Protein AF-A0A5N5FWA4-F1 (afdb_monomer)

Foldseek 3Di:
DDPCPPPPLNCLVVVLVVLVVVVVCQCPPPDRDFAFPVSVLVSLVSCCVVCVVVPDQPVLSPDQCVPPVPPPGGPVRLVVVCVVVVVCPPPNRVVVSVVSSVVSVVVVVVVVVVVVVVVVVVPDD

Structure (mmCIF, N/CA/C/O backbone):
data_AF-A0A5N5FWA4-F1
#
_entry.id   AF-A0A5N5FWA4-F1
#
loop_
_atom_site.group_PDB
_atom_site.id
_atom_site.type_symbol
_atom_site.label_atom_id
_atom_site.label_alt_id
_atom_site.label_comp_id
_atom_site.label_asym_id
_atom_site.label_entity_id
_atom_site.label_seq_id
_atom_site.pdbx_PDB_ins_code
_atom_site.Cartn_x
_atom_site.Cartn_y
_atom_site.Cartn_z
_atom_site.occupancy
_atom_site.B_iso_or_equiv
_atom_site.auth_seq_id
_atom_site.auth_comp_id
_atom_site.auth_asym_id
_atom_site.auth_atom_id
_atom_site.pdbx_PDB_model_num
ATOM 1 N N . MET A 1 1 ? 19.223 -23.924 -27.126 1.00 34.66 1 MET A N 1
ATOM 2 C CA . MET A 1 1 ? 18.084 -23.071 -26.719 1.00 34.66 1 MET A CA 1
ATOM 3 C C . MET A 1 1 ? 17.897 -23.203 -25.216 1.00 34.66 1 MET A C 1
ATOM 5 O O . MET A 1 1 ? 17.381 -24.215 -24.760 1.00 34.66 1 MET A O 1
ATOM 9 N N . ALA A 1 2 ? 18.421 -22.256 -24.435 1.00 35.94 2 ALA A N 1
ATOM 10 C CA . ALA A 1 2 ? 18.314 -22.304 -22.980 1.00 35.94 2 ALA A CA 1
ATOM 11 C C . ALA A 1 2 ? 16.896 -21.893 -22.563 1.00 35.94 2 ALA A C 1
ATOM 13 O O . ALA A 1 2 ? 16.460 -20.780 -22.850 1.00 35.94 2 ALA A O 1
ATOM 14 N N . ARG A 1 3 ? 16.168 -22.802 -21.905 1.00 36.97 3 ARG A N 1
ATOM 15 C CA . ARG A 1 3 ? 14.938 -22.470 -21.181 1.00 36.97 3 ARG A CA 1
ATOM 16 C C . ARG A 1 3 ? 15.312 -21.454 -20.105 1.00 36.97 3 ARG A C 1
ATOM 18 O O . ARG A 1 3 ? 15.956 -21.813 -19.123 1.00 36.97 3 ARG A O 1
ATOM 25 N N . VAL A 1 4 ? 14.903 -20.203 -20.290 1.00 47.03 4 VAL A N 1
ATOM 26 C CA . VAL A 1 4 ? 14.849 -19.232 -19.199 1.00 47.03 4 VAL A CA 1
ATOM 27 C C . VAL A 1 4 ? 13.756 -19.733 -18.261 1.00 47.03 4 VAL A C 1
ATOM 29 O O . VAL A 1 4 ? 12.567 -19.522 -18.486 1.00 47.03 4 VAL A O 1
ATOM 32 N N . VAL A 1 5 ? 14.154 -20.508 -17.253 1.00 45.22 5 VAL A N 1
ATOM 33 C CA . VAL A 1 5 ? 13.316 -20.764 -16.083 1.00 45.22 5 VAL A CA 1
ATOM 34 C C . VAL A 1 5 ? 13.203 -19.415 -15.393 1.00 45.22 5 VAL A C 1
ATOM 36 O O . VAL A 1 5 ? 14.105 -19.022 -14.656 1.00 45.22 5 VAL A O 1
ATOM 39 N N . GLY A 1 6 ? 12.149 -18.671 -15.732 1.00 42.16 6 GLY A N 1
ATOM 40 C CA . GLY A 1 6 ? 11.939 -17.342 -15.185 1.00 42.16 6 GLY A CA 1
ATOM 41 C C . GLY A 1 6 ? 11.890 -17.444 -13.671 1.00 42.16 6 GLY A C 1
ATOM 42 O O . GLY A 1 6 ? 11.046 -18.159 -13.117 1.00 42.16 6 GLY A O 1
ATOM 43 N N . ARG A 1 7 ? 12.849 -16.806 -12.995 1.00 48.00 7 ARG A N 1
ATOM 44 C CA . ARG A 1 7 ? 12.884 -16.798 -11.532 1.00 48.00 7 ARG A CA 1
ATOM 45 C C . ARG A 1 7 ? 11.550 -16.250 -11.035 1.00 48.00 7 ARG A C 1
ATOM 47 O O . ARG A 1 7 ? 10.997 -15.327 -11.623 1.00 48.00 7 ARG A O 1
ATOM 54 N N . LYS A 1 8 ? 11.035 -16.793 -9.930 1.00 52.22 8 LYS A N 1
ATOM 55 C CA . LYS A 1 8 ? 9.789 -16.335 -9.277 1.00 52.22 8 LYS A CA 1
ATOM 56 C C . LYS A 1 8 ? 9.777 -14.807 -9.043 1.00 52.22 8 LYS A C 1
ATOM 58 O O . LYS A 1 8 ? 8.712 -14.200 -8.992 1.00 52.22 8 LYS A O 1
ATOM 63 N N . ASP A 1 9 ? 10.968 -14.211 -8.982 1.00 55.06 9 ASP A N 1
ATOM 64 C CA . ASP A 1 9 ? 11.249 -12.784 -8.827 1.00 55.06 9 ASP A CA 1
ATOM 65 C C . ASP A 1 9 ? 11.058 -11.949 -10.109 1.00 55.06 9 ASP A C 1
ATOM 67 O O . ASP A 1 9 ? 10.769 -10.760 -10.018 1.00 55.06 9 ASP A O 1
ATOM 71 N N . GLU A 1 10 ? 11.154 -12.534 -11.309 1.00 57.31 10 GLU A N 1
ATOM 72 C CA . GLU A 1 10 ? 11.058 -11.804 -12.590 1.00 57.31 10 GLU A CA 1
ATOM 73 C C . GLU A 1 10 ? 9.673 -11.194 -12.831 1.00 57.31 10 GLU A C 1
ATOM 75 O O . GLU A 1 10 ? 9.532 -10.255 -13.610 1.00 57.31 10 GLU A O 1
ATOM 80 N N . ARG A 1 11 ? 8.647 -11.682 -12.128 1.00 77.38 11 ARG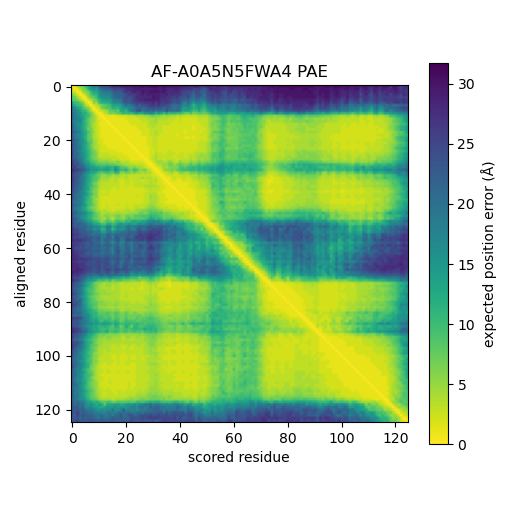 A N 1
ATOM 81 C CA . ARG A 1 11 ? 7.274 -11.167 -12.225 1.00 77.38 11 ARG A CA 1
ATOM 82 C C . ARG A 1 11 ? 6.863 -10.295 -11.046 1.00 77.38 11 ARG A C 1
ATOM 84 O O . ARG A 1 11 ? 5.704 -9.894 -10.987 1.00 77.38 11 ARG A O 1
ATOM 91 N N . ILE A 1 12 ? 7.761 -10.000 -10.100 1.00 82.75 12 ILE A N 1
ATOM 92 C CA . ILE A 1 12 ? 7.374 -9.241 -8.903 1.00 82.75 12 ILE A CA 1
ATOM 93 C C . ILE A 1 12 ? 6.931 -7.819 -9.252 1.00 82.75 12 ILE A C 1
ATOM 95 O O . ILE A 1 12 ? 5.949 -7.342 -8.698 1.00 82.75 12 ILE A O 1
ATOM 99 N N . LEU A 1 13 ? 7.605 -7.174 -10.210 1.00 85.81 13 LEU A N 1
ATOM 100 C CA . LEU A 1 13 ? 7.256 -5.829 -10.671 1.00 85.81 13 LEU A CA 1
ATOM 101 C C . LEU A 1 13 ? 5.957 -5.823 -11.481 1.00 85.81 13 LEU A C 1
ATOM 103 O O . LEU A 1 13 ? 5.156 -4.913 -11.309 1.00 85.81 13 LEU A O 1
ATOM 107 N N . THR A 1 14 ? 5.721 -6.847 -12.308 1.00 89.81 14 THR A N 1
ATOM 108 C CA . THR A 1 14 ? 4.451 -7.018 -13.033 1.00 89.81 14 THR A CA 1
ATOM 109 C C . THR A 1 14 ? 3.301 -7.196 -12.054 1.00 89.81 14 THR A C 1
ATOM 111 O O . THR A 1 14 ? 2.348 -6.435 -12.081 1.00 89.81 14 THR A O 1
ATOM 114 N N . ARG A 1 15 ? 3.439 -8.122 -11.102 1.00 89.31 15 ARG A N 1
ATOM 115 C CA . ARG A 1 15 ? 2.412 -8.361 -10.089 1.00 89.31 15 ARG A CA 1
ATOM 116 C C . ARG A 1 15 ? 2.182 -7.138 -9.201 1.00 89.31 15 ARG A C 1
ATOM 118 O O . ARG A 1 15 ? 1.052 -6.871 -8.816 1.00 89.31 15 ARG A O 1
ATOM 125 N N . LEU A 1 16 ? 3.245 -6.403 -8.865 1.00 88.50 16 LEU A N 1
ATOM 126 C CA . LEU A 1 16 ? 3.132 -5.135 -8.151 1.00 88.50 16 LEU A CA 1
ATOM 127 C C . LEU A 1 16 ? 2.306 -4.129 -8.960 1.00 88.50 16 LEU A C 1
ATOM 129 O O . LEU A 1 16 ? 1.425 -3.496 -8.391 1.00 88.50 16 LEU A O 1
ATOM 133 N N . ALA A 1 17 ? 2.575 -3.988 -10.260 1.00 91.38 17 ALA A N 1
ATOM 134 C CA . ALA A 1 17 ? 1.808 -3.103 -11.130 1.00 91.38 17 ALA A CA 1
ATOM 135 C C . ALA A 1 17 ? 0.327 -3.508 -11.168 1.00 91.38 17 ALA A C 1
ATOM 137 O O . ALA A 1 17 ? -0.517 -2.669 -10.866 1.00 91.38 17 ALA A O 1
ATOM 138 N N . ASP A 1 18 ? 0.035 -4.788 -11.413 1.00 92.81 18 ASP A N 1
ATOM 139 C CA . ASP A 1 18 ? -1.334 -5.311 -11.501 1.00 92.81 18 ASP A CA 1
ATOM 140 C C . ASP A 1 18 ? -2.130 -5.066 -10.205 1.00 92.81 18 ASP A C 1
ATOM 142 O O . ASP A 1 18 ? -3.276 -4.621 -10.232 1.00 92.81 18 ASP A O 1
ATOM 146 N N . GLU A 1 19 ? -1.528 -5.333 -9.042 1.00 91.38 19 GLU A N 1
ATOM 147 C CA . GLU A 1 19 ? -2.206 -5.178 -7.748 1.00 91.38 19 GLU A CA 1
ATOM 148 C C . GLU A 1 19 ? -2.444 -3.697 -7.413 1.00 91.38 19 GLU A C 1
ATOM 150 O O . GLU A 1 19 ? -3.517 -3.332 -6.932 1.00 91.38 19 GLU A O 1
ATOM 155 N N . PHE A 1 20 ? -1.485 -2.811 -7.705 1.00 91.88 20 PHE A N 1
ATOM 156 C CA . PHE A 1 20 ? -1.672 -1.371 -7.495 1.00 91.88 20 PHE A CA 1
ATOM 157 C C . PHE A 1 20 ? -2.630 -0.739 -8.513 1.00 91.88 20 PHE A C 1
ATOM 159 O O . PHE A 1 20 ? -3.322 0.219 -8.165 1.00 91.88 20 PHE A O 1
ATOM 166 N N . GLU A 1 21 ? -2.718 -1.272 -9.731 1.00 93.94 21 GLU A N 1
ATOM 167 C CA . GLU A 1 21 ? -3.715 -0.871 -10.725 1.00 93.94 21 GLU A CA 1
ATOM 168 C C . GLU A 1 21 ? -5.130 -1.234 -10.262 1.00 93.94 21 GLU A C 1
ATOM 170 O O . GLU A 1 21 ? -6.022 -0.388 -10.305 1.00 93.94 21 GLU A O 1
ATOM 175 N N . GLN A 1 22 ? -5.328 -2.436 -9.712 1.00 91.81 22 GLN A N 1
ATOM 176 C CA . GLN A 1 22 ? -6.610 -2.838 -9.122 1.00 91.81 22 GLN A CA 1
ATOM 177 C C . GLN A 1 22 ? -7.004 -1.954 -7.931 1.00 91.81 22 GLN A C 1
ATOM 179 O O . GLN A 1 22 ? -8.149 -1.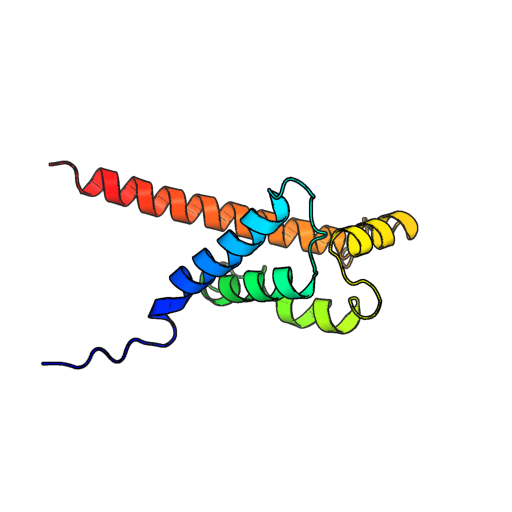504 -7.852 1.00 91.81 22 GLN A O 1
ATOM 184 N N . LEU A 1 23 ? -6.062 -1.650 -7.028 1.00 90.81 23 LEU A N 1
ATOM 185 C CA . LEU A 1 23 ? -6.315 -0.724 -5.918 1.00 90.81 23 LEU A CA 1
ATOM 186 C C . LEU A 1 23 ? -6.683 0.678 -6.421 1.00 90.81 23 LEU A C 1
ATOM 188 O O . LEU A 1 23 ? -7.586 1.313 -5.877 1.00 90.81 23 LEU A O 1
ATOM 192 N N . ALA A 1 24 ? -6.010 1.163 -7.466 1.00 92.12 24 ALA A N 1
ATOM 193 C CA . ALA A 1 24 ? -6.318 2.454 -8.066 1.00 92.12 24 ALA A CA 1
ATOM 194 C C . ALA A 1 24 ? -7.700 2.454 -8.737 1.00 92.12 24 ALA A C 1
ATOM 196 O O . ALA A 1 24 ? -8.452 3.410 -8.567 1.00 92.12 24 ALA A O 1
ATOM 197 N N . ALA A 1 25 ? -8.061 1.395 -9.463 1.00 91.12 25 ALA A N 1
ATOM 198 C CA . ALA A 1 25 ? -9.379 1.255 -10.079 1.00 91.12 25 ALA A CA 1
ATOM 199 C C . ALA A 1 25 ? -10.499 1.251 -9.027 1.00 91.12 25 ALA A C 1
ATOM 201 O O . ALA A 1 25 ? -11.520 1.910 -9.211 1.00 91.12 25 ALA A O 1
ATOM 202 N N . GLN A 1 26 ? -10.279 0.578 -7.893 1.00 89.69 26 GLN A N 1
ATOM 203 C CA . GLN A 1 26 ? -11.210 0.576 -6.766 1.00 89.69 26 GLN A CA 1
ATOM 204 C C . GLN A 1 26 ? -11.420 1.987 -6.186 1.00 89.69 26 GLN A C 1
ATOM 206 O O . GLN A 1 26 ? -12.559 2.396 -5.960 1.00 89.69 26 GLN A O 1
ATOM 211 N N . LEU A 1 27 ? -10.333 2.732 -5.953 1.00 88.12 27 LEU A N 1
ATOM 212 C CA . LEU A 1 27 ? -10.382 4.082 -5.374 1.00 88.12 27 LEU A CA 1
ATOM 213 C C . LEU A 1 27 ? -10.990 5.122 -6.319 1.00 88.12 27 LEU A C 1
ATOM 215 O O . LEU A 1 27 ? -11.649 6.050 -5.861 1.00 88.12 27 LEU A O 1
ATOM 219 N N . ASN A 1 28 ? -10.759 4.974 -7.623 1.00 89.00 28 ASN A N 1
ATOM 220 C CA . ASN A 1 28 ? -11.225 5.914 -8.643 1.00 89.00 28 ASN A CA 1
ATOM 221 C C . ASN A 1 28 ? -12.600 5.540 -9.233 1.00 89.00 28 ASN A C 1
ATOM 223 O O . ASN A 1 28 ? -13.049 6.175 -10.187 1.00 89.00 28 ASN A O 1
ATOM 227 N N . SER A 1 29 ? -13.264 4.510 -8.698 1.00 89.56 29 SER A N 1
ATOM 228 C CA . SER A 1 29 ? -14.623 4.125 -9.090 1.00 89.56 29 SER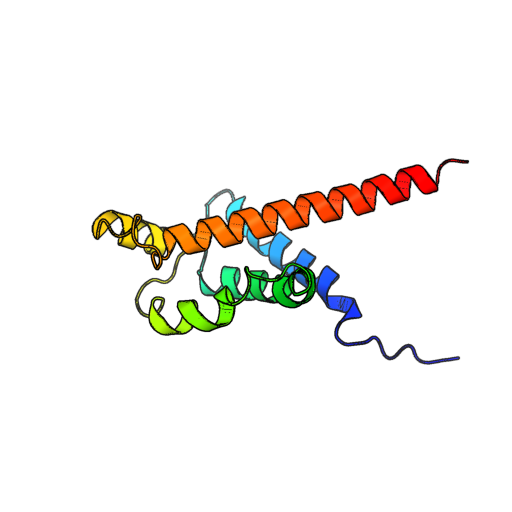 A CA 1
ATOM 229 C C . SER A 1 29 ? -15.630 5.251 -8.784 1.00 89.56 29 SER A C 1
ATOM 231 O O . SER A 1 29 ? -15.512 5.892 -7.738 1.00 89.56 29 SER A O 1
ATOM 233 N N . PRO A 1 30 ? -16.665 5.468 -9.628 1.00 86.31 30 PRO A N 1
ATOM 234 C CA . PRO A 1 30 ? -17.717 6.466 -9.386 1.00 86.31 30 PRO A CA 1
ATOM 235 C C . PRO A 1 30 ? -18.409 6.324 -8.025 1.00 86.31 30 PRO A C 1
ATOM 237 O O . PRO A 1 30 ? -18.873 7.308 -7.455 1.00 86.31 30 PRO A O 1
ATOM 240 N N . VAL A 1 31 ? -18.466 5.094 -7.509 1.00 85.75 31 VAL A N 1
ATOM 241 C CA . VAL A 1 31 ? -18.827 4.802 -6.122 1.00 85.75 31 VAL A CA 1
ATOM 242 C C . VAL A 1 31 ? -17.552 4.323 -5.429 1.00 85.75 31 VAL A C 1
ATOM 244 O O . VAL A 1 31 ? -17.104 3.209 -5.731 1.00 85.75 31 VAL A O 1
ATOM 247 N N . PRO A 1 32 ? -16.942 5.139 -4.550 1.00 74.19 32 PRO A N 1
ATOM 248 C CA . PRO A 1 32 ? -15.734 4.754 -3.835 1.00 74.19 32 PRO A CA 1
ATOM 249 C C . PRO A 1 32 ? -16.000 3.519 -2.978 1.00 74.19 32 PRO A C 1
ATOM 251 O O . PRO A 1 32 ? -16.876 3.524 -2.112 1.00 74.19 32 PRO A O 1
ATOM 254 N N . ILE A 1 33 ? -15.251 2.448 -3.229 1.00 83.69 33 ILE A N 1
ATOM 255 C CA . ILE A 1 33 ? -15.344 1.218 -2.442 1.00 83.69 33 ILE A CA 1
ATOM 256 C C . ILE A 1 33 ? -14.314 1.323 -1.310 1.00 83.69 33 ILE A C 1
ATOM 258 O O . ILE A 1 33 ? -13.124 1.460 -1.622 1.00 83.69 33 ILE A O 1
ATOM 262 N N . PRO A 1 34 ? -14.724 1.216 -0.029 1.00 86.12 34 PRO A N 1
ATOM 263 C CA . PRO A 1 34 ? -13.813 1.281 1.112 1.00 86.12 34 PRO A CA 1
ATOM 264 C C . PRO A 1 34 ? -12.614 0.346 0.956 1.00 86.12 34 PRO A C 1
ATOM 266 O O . PRO A 1 34 ? -12.755 -0.801 0.513 1.00 86.12 34 PRO A O 1
ATOM 269 N N . MET A 1 35 ? -11.420 0.826 1.301 1.00 88.31 35 MET A N 1
ATOM 270 C CA . MET A 1 35 ? -10.209 0.050 1.071 1.00 88.31 35 MET A CA 1
ATOM 271 C C . MET A 1 35 ? -10.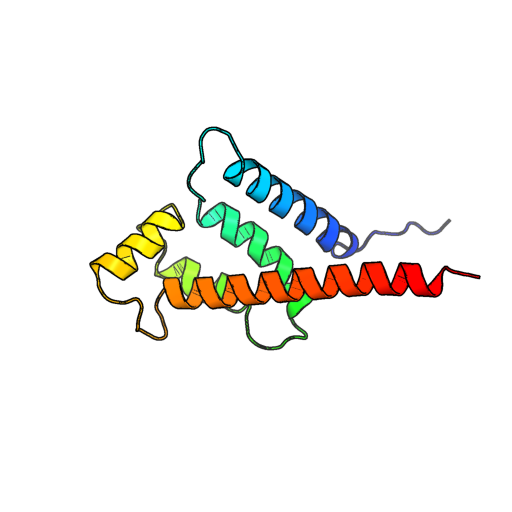059 -1.046 2.122 1.00 88.31 35 MET A C 1
ATOM 273 O O . MET A 1 35 ? -9.646 -0.792 3.252 1.00 88.31 35 MET A O 1
ATOM 277 N N . GLU A 1 36 ? -10.337 -2.289 1.732 1.00 87.94 36 GLU A N 1
ATOM 278 C CA . GLU A 1 36 ? -10.098 -3.448 2.589 1.00 87.94 36 GLU A CA 1
ATOM 279 C C . GLU A 1 36 ? -8.621 -3.535 2.988 1.00 87.94 36 GLU A C 1
ATOM 281 O O . GLU A 1 36 ? -7.719 -3.591 2.140 1.00 87.94 36 GLU A O 1
ATOM 286 N N . ILE A 1 37 ? -8.367 -3.623 4.296 1.00 82.44 37 ILE A N 1
ATOM 287 C CA . ILE A 1 37 ? -6.997 -3.647 4.826 1.00 82.44 37 ILE A CA 1
ATOM 288 C C . ILE A 1 37 ? -6.246 -4.881 4.291 1.00 82.44 37 ILE A C 1
ATOM 290 O O . ILE A 1 37 ? -5.036 -4.821 4.058 1.00 82.44 37 ILE A O 1
ATOM 294 N N . GLY A 1 38 ? -6.954 -5.990 4.043 1.00 80.19 38 GLY A N 1
ATOM 295 C CA . GLY A 1 38 ? -6.377 -7.238 3.534 1.00 80.19 38 GLY A CA 1
ATOM 296 C C . GLY A 1 38 ? -5.796 -7.088 2.135 1.00 80.19 38 GLY A C 1
ATOM 297 O O . GLY A 1 38 ? -4.624 -7.409 1.923 1.00 80.19 38 GLY A O 1
ATOM 298 N N . LYS A 1 39 ? -6.583 -6.524 1.211 1.00 84.31 39 LYS A N 1
ATOM 299 C CA . LYS A 1 39 ? -6.156 -6.240 -0.167 1.00 84.31 39 LYS A CA 1
ATOM 300 C C . LYS A 1 39 ? -4.984 -5.263 -0.187 1.00 84.31 39 LYS A C 1
ATOM 302 O O . LYS A 1 39 ? -3.952 -5.541 -0.796 1.00 84.31 39 LYS A O 1
ATOM 307 N N . PHE A 1 40 ? -5.088 -4.169 0.569 1.00 85.38 40 PHE A N 1
ATOM 308 C CA . PHE A 1 40 ? -4.009 -3.187 0.681 1.00 85.38 40 PHE A CA 1
ATOM 309 C C . PHE A 1 40 ? -2.707 -3.804 1.220 1.00 85.38 40 PHE A C 1
ATOM 311 O O . PHE A 1 40 ? -1.618 -3.555 0.697 1.00 85.38 40 PHE A O 1
ATOM 318 N N . THR A 1 41 ? -2.805 -4.658 2.240 1.00 78.81 41 THR A N 1
ATOM 319 C CA . THR A 1 41 ? -1.644 -5.319 2.854 1.00 78.81 41 THR A CA 1
ATOM 320 C C . THR A 1 41 ? -1.002 -6.330 1.913 1.00 78.81 41 THR A C 1
ATOM 322 O O . THR A 1 41 ? 0.228 -6.412 1.852 1.00 78.81 41 THR A O 1
ATOM 325 N N . GLN A 1 42 ? -1.804 -7.082 1.155 1.00 81.12 42 GLN A N 1
ATOM 326 C 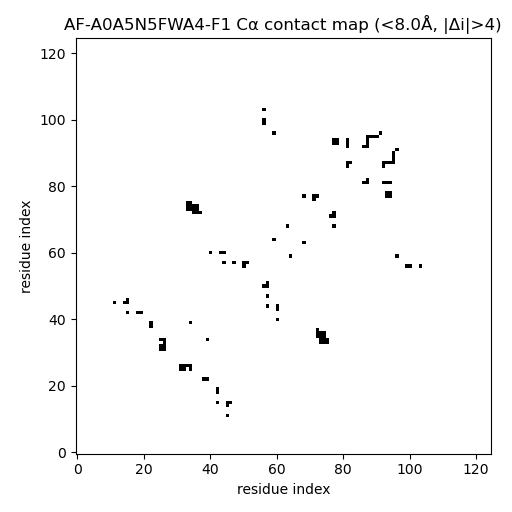CA . GLN A 1 42 ? -1.304 -7.995 0.129 1.00 81.12 42 GLN A CA 1
ATOM 327 C C . GLN A 1 42 ? -0.490 -7.249 -0.932 1.00 81.12 42 GLN A C 1
ATOM 329 O O . GLN A 1 42 ? 0.634 -7.663 -1.222 1.00 81.12 42 GLN A O 1
ATOM 334 N N . ALA A 1 43 ? -0.998 -6.128 -1.447 1.00 84.62 43 ALA A N 1
ATOM 335 C CA . ALA A 1 43 ? -0.265 -5.311 -2.408 1.00 84.62 43 ALA A CA 1
ATOM 336 C C . ALA A 1 43 ? 1.028 -4.745 -1.794 1.00 84.62 43 ALA A C 1
ATOM 338 O O . ALA A 1 43 ? 2.104 -4.846 -2.388 1.00 84.62 43 ALA A O 1
ATOM 339 N N . CYS A 1 44 ? 0.967 -4.237 -0.557 1.00 80.00 44 CYS A N 1
ATOM 340 C CA . CYS A 1 44 ? 2.145 -3.712 0.132 1.00 80.00 44 CYS A CA 1
ATOM 341 C C . CYS A 1 44 ? 3.226 -4.778 0.349 1.00 80.00 44 CYS A C 1
ATOM 343 O O . CYS A 1 44 ? 4.403 -4.450 0.251 1.00 80.00 44 CYS A O 1
ATOM 345 N N . ARG A 1 45 ? 2.881 -6.056 0.575 1.00 78.00 45 ARG A N 1
ATOM 346 C CA . ARG A 1 45 ? 3.864 -7.154 0.718 1.00 78.00 45 ARG A CA 1
ATOM 347 C C . ARG A 1 45 ? 4.775 -7.313 -0.498 1.00 78.00 45 ARG A C 1
ATOM 349 O O . ARG A 1 45 ? 5.943 -7.662 -0.329 1.00 78.00 45 ARG A O 1
ATOM 356 N N . LEU A 1 46 ? 4.283 -7.011 -1.699 1.00 79.69 46 LEU A N 1
ATOM 357 C CA . LEU A 1 46 ? 5.068 -7.090 -2.936 1.00 79.69 46 LEU A CA 1
ATOM 358 C C . LEU A 1 46 ? 6.174 -6.031 -3.001 1.00 79.69 46 LEU A C 1
ATOM 360 O O . LEU A 1 46 ? 7.162 -6.210 -3.709 1.00 79.69 46 LEU A O 1
ATOM 364 N N . VAL A 1 47 ? 6.054 -4.963 -2.211 1.00 76.81 47 VAL A N 1
ATOM 365 C CA . VAL A 1 47 ? 7.076 -3.920 -2.102 1.00 76.81 47 VAL A CA 1
ATOM 366 C C . VAL A 1 47 ? 8.271 -4.390 -1.252 1.00 76.81 47 VAL A C 1
ATOM 368 O O . VAL A 1 47 ? 9.379 -3.891 -1.436 1.00 76.81 47 VAL A O 1
ATOM 371 N N . SER A 1 48 ? 8.108 -5.406 -0.388 1.00 70.25 48 SER A N 1
ATOM 372 C CA . SER A 1 48 ? 9.102 -5.801 0.643 1.00 70.25 48 SER A CA 1
ATOM 373 C C . SER A 1 48 ? 10.459 -6.119 0.081 1.00 70.25 48 SER A C 1
ATOM 375 O O . SER A 1 48 ? 11.452 -5.634 0.628 1.00 70.25 48 SER A O 1
ATOM 377 N N . PRO A 1 49 ? 10.533 -6.942 -0.973 1.00 70.44 49 PRO A N 1
ATOM 378 C CA . PRO A 1 49 ? 11.817 -7.329 -1.523 1.00 70.44 49 PRO A CA 1
ATOM 379 C C . PRO A 1 49 ? 12.520 -6.148 -2.200 1.00 70.44 49 PRO A C 1
ATOM 381 O O . PRO A 1 49 ? 13.746 -6.073 -2.161 1.00 70.44 49 PRO A O 1
ATOM 384 N N . LEU A 1 50 ? 11.759 -5.189 -2.742 1.00 69.19 50 LEU A N 1
ATOM 385 C CA . LEU A 1 50 ? 12.284 -4.020 -3.454 1.00 69.19 50 LEU A CA 1
ATOM 386 C C . LEU A 1 50 ? 12.932 -3.017 -2.500 1.00 69.19 50 LEU A C 1
ATOM 388 O O . LEU A 1 50 ? 13.975 -2.446 -2.805 1.00 69.19 50 LEU A O 1
ATOM 392 N N . ILE A 1 51 ? 12.352 -2.852 -1.311 1.00 64.31 51 ILE A N 1
ATOM 393 C CA . ILE A 1 51 ? 12.838 -1.908 -0.299 1.00 64.31 51 ILE A CA 1
ATOM 394 C C . ILE A 1 51 ? 13.651 -2.575 0.818 1.00 64.31 51 ILE A C 1
ATOM 396 O O . ILE A 1 51 ? 14.053 -1.905 1.765 1.00 64.31 51 ILE A O 1
ATOM 400 N N . ARG A 1 52 ? 13.958 -3.878 0.715 1.00 56.56 52 ARG A N 1
ATOM 401 C CA . ARG A 1 52 ? 14.819 -4.603 1.674 1.00 56.56 52 ARG A CA 1
ATOM 402 C C . ARG A 1 52 ? 16.205 -3.956 1.817 1.00 56.56 52 ARG A C 1
ATOM 404 O O . ARG A 1 52 ? 16.784 -3.985 2.896 1.00 56.56 52 ARG A O 1
ATOM 411 N N . HIS A 1 53 ? 16.686 -3.311 0.754 1.00 49.28 53 HIS A N 1
ATOM 412 C CA . HIS A 1 53 ? 17.946 -2.560 0.711 1.00 49.28 53 HIS A CA 1
ATOM 413 C C . HIS A 1 53 ? 17.818 -1.138 1.305 1.00 49.28 53 HIS A C 1
ATOM 415 O O . HIS A 1 53 ? 18.824 -0.484 1.545 1.00 49.28 53 HIS A O 1
ATOM 421 N N . LEU A 1 54 ? 16.590 -0.674 1.581 1.00 51.94 54 LEU A N 1
ATOM 422 C CA . LEU A 1 54 ? 16.258 0.608 2.228 1.00 51.94 54 LEU A CA 1
ATOM 423 C C . LEU A 1 54 ? 15.962 0.450 3.741 1.00 51.94 54 LEU A C 1
ATOM 425 O O . LEU A 1 54 ? 15.503 1.376 4.406 1.00 51.94 54 LEU A O 1
ATOM 429 N N . GLY A 1 55 ? 16.245 -0.728 4.309 1.00 49.38 55 GLY A N 1
ATOM 430 C CA . GLY A 1 55 ? 16.625 -0.898 5.715 1.00 49.38 55 GLY A CA 1
ATOM 431 C C . GLY A 1 55 ? 15.537 -0.992 6.794 1.00 49.38 55 GLY A C 1
ATOM 432 O O . GLY A 1 55 ? 15.783 -1.687 7.774 1.00 49.38 55 GLY A O 1
ATOM 433 N N . VAL A 1 56 ? 14.364 -0.340 6.710 1.00 50.75 56 VAL A N 1
ATOM 434 C CA . VAL A 1 56 ? 13.550 -0.152 7.950 1.00 50.75 56 VAL A CA 1
ATOM 435 C C . VAL A 1 56 ? 12.016 -0.298 7.822 1.00 50.75 56 VAL A C 1
ATOM 437 O O . VAL A 1 56 ? 11.364 -0.651 8.804 1.00 50.75 56 VAL A O 1
ATOM 440 N N . ALA A 1 57 ? 11.387 -0.094 6.661 1.00 47.16 57 ALA A N 1
ATOM 441 C CA . ALA A 1 57 ? 9.938 0.188 6.632 1.00 47.16 57 ALA A CA 1
ATOM 442 C C . ALA A 1 57 ? 8.982 -1.023 6.532 1.00 47.16 57 ALA A C 1
ATOM 444 O O . ALA A 1 57 ? 7.798 -0.874 6.826 1.00 47.16 57 ALA A O 1
ATOM 445 N N . MET A 1 58 ? 9.454 -2.223 6.166 1.00 50.50 58 MET A N 1
ATOM 446 C CA . MET A 1 58 ? 8.568 -3.354 5.819 1.00 50.50 58 MET A CA 1
ATOM 447 C C . MET A 1 58 ? 8.491 -4.528 6.797 1.00 50.50 58 MET A C 1
ATOM 449 O O . MET A 1 58 ? 7.948 -5.576 6.471 1.00 50.50 58 MET A O 1
ATOM 453 N N . LYS A 1 59 ? 8.862 -4.306 8.062 1.00 51.25 59 LYS A N 1
ATOM 454 C CA . LYS A 1 59 ? 8.352 -5.122 9.189 1.00 51.25 59 LYS A CA 1
ATOM 455 C C . LYS A 1 59 ? 6.842 -4.932 9.448 1.00 51.25 59 LYS A C 1
ATOM 457 O O . LYS A 1 59 ? 6.259 -5.568 10.319 1.00 51.25 59 LYS A O 1
ATOM 462 N N . PHE A 1 60 ? 6.216 -4.057 8.669 1.00 49.16 60 PHE A N 1
ATOM 463 C CA . PHE A 1 60 ? 4.815 -3.669 8.709 1.00 49.16 60 PHE A CA 1
ATOM 464 C C . PHE A 1 60 ? 3.830 -4.800 8.396 1.00 49.16 60 PHE A C 1
ATOM 466 O O . PHE A 1 60 ? 2.796 -4.929 9.047 1.00 49.16 60 PHE A O 1
ATOM 473 N N . ALA A 1 61 ? 4.160 -5.631 7.405 1.00 48.91 61 ALA A N 1
ATOM 474 C CA . ALA A 1 61 ? 3.275 -6.694 6.937 1.00 48.91 61 ALA A CA 1
ATOM 475 C C . ALA A 1 61 ? 3.220 -7.904 7.886 1.00 48.91 61 ALA A C 1
ATOM 477 O O . ALA A 1 61 ? 2.281 -8.700 7.793 1.00 48.91 61 ALA A O 1
ATOM 478 N N . ASP A 1 62 ? 4.208 -8.019 8.779 1.00 46.94 62 ASP A N 1
ATOM 479 C CA . ASP A 1 62 ? 4.358 -9.148 9.700 1.00 46.94 62 ASP A CA 1
ATOM 480 C C . ASP A 1 62 ? 3.915 -8.819 11.131 1.00 46.94 62 ASP A C 1
ATOM 482 O O 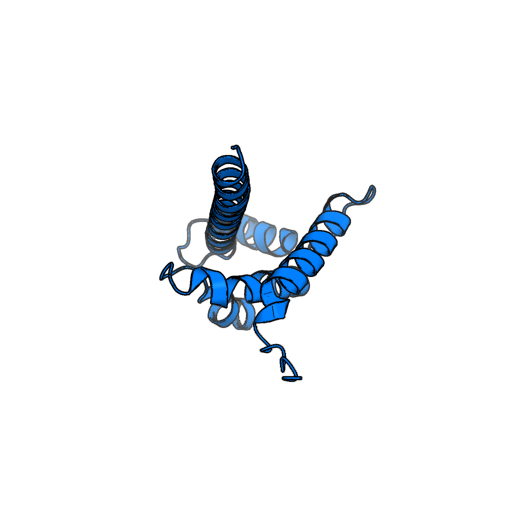. ASP A 1 62 ? 3.291 -9.658 11.775 1.00 46.94 62 ASP A O 1
ATOM 486 N N . ILE A 1 63 ? 4.194 -7.614 11.649 1.00 46.34 63 ILE A N 1
ATOM 487 C CA . ILE A 1 63 ? 4.042 -7.349 13.094 1.00 46.34 63 ILE A CA 1
ATOM 488 C C . ILE A 1 63 ? 2.675 -6.754 13.466 1.00 46.34 63 ILE A C 1
ATOM 490 O O . ILE A 1 63 ? 2.139 -7.084 14.523 1.00 46.34 63 ILE A O 1
ATOM 494 N N . GLU A 1 64 ? 2.061 -5.909 12.631 1.00 45.41 64 GLU A N 1
ATOM 495 C CA . GLU A 1 64 ? 0.909 -5.107 13.088 1.00 45.41 64 GLU A CA 1
ATOM 496 C C . GLU A 1 64 ? -0.450 -5.548 12.523 1.00 45.41 64 GLU A C 1
ATOM 498 O O . GLU A 1 64 ? -1.485 -5.334 13.160 1.00 45.41 64 GLU A O 1
ATOM 503 N N . TYR A 1 65 ? -0.453 -6.262 11.392 1.00 48.91 65 TYR A N 1
ATOM 504 C CA . TYR A 1 65 ? -1.682 -6.779 10.780 1.00 48.91 65 TYR A CA 1
ATOM 505 C C . TYR A 1 65 ? -2.290 -7.965 11.560 1.00 48.91 65 TYR A C 1
ATOM 507 O O . TYR A 1 65 ? -3.507 -8.094 11.652 1.00 48.91 65 TYR A O 1
ATOM 515 N N . SER A 1 66 ? -1.459 -8.801 12.195 1.00 46.47 66 SER A N 1
ATOM 516 C CA . SER A 1 66 ? -1.903 -9.967 12.983 1.00 46.47 66 SER A CA 1
ATOM 517 C C . SER A 1 66 ? -2.585 -9.587 14.313 1.00 46.47 66 SER A C 1
ATOM 519 O O . SER A 1 66 ? -3.515 -10.261 14.763 1.00 46.47 66 SER A O 1
ATOM 521 N N . ALA A 1 67 ? -2.155 -8.487 14.946 1.00 45.91 67 ALA A N 1
ATOM 522 C CA . ALA A 1 67 ? -2.516 -8.185 16.333 1.00 45.91 67 ALA A CA 1
ATOM 523 C C . ALA A 1 67 ? -3.640 -7.142 16.505 1.00 45.91 67 ALA A C 1
ATOM 525 O O . ALA A 1 67 ? -4.383 -7.229 17.480 1.00 45.91 67 ALA A O 1
ATOM 526 N N . LYS A 1 68 ? -3.800 -6.168 15.588 1.00 48.59 68 LYS A N 1
ATOM 527 C CA . LYS A 1 68 ? -4.739 -5.029 15.762 1.00 48.59 68 LYS A CA 1
ATOM 528 C C . LYS A 1 68 ? -5.868 -4.935 14.727 1.00 48.59 68 LYS A C 1
ATOM 530 O O . LYS A 1 68 ? -6.776 -4.126 14.921 1.00 48.59 68 LYS A O 1
ATOM 535 N N . GLY A 1 69 ? -5.820 -5.731 13.655 1.00 50.06 69 GLY A N 1
ATOM 536 C CA . GLY A 1 69 ? -6.814 -5.744 12.569 1.00 50.06 69 GLY A CA 1
ATOM 537 C C . GLY A 1 69 ? -8.017 -6.664 12.799 1.00 50.06 69 GLY A C 1
ATOM 538 O O . GLY A 1 69 ? -8.932 -6.673 11.993 1.00 50.06 69 GLY A O 1
ATOM 539 N N . LYS A 1 70 ? -8.067 -7.423 13.902 1.00 53.59 70 LYS A N 1
ATOM 540 C CA . LYS A 1 70 ? -9.130 -8.423 14.140 1.00 53.59 70 LYS A CA 1
ATOM 541 C C . LYS A 1 70 ? -10.546 -7.842 14.323 1.00 53.59 70 LYS A C 1
ATOM 543 O O . LYS A 1 70 ? -11.479 -8.618 14.476 1.00 53.59 70 LYS A O 1
ATOM 548 N N . SER A 1 71 ? -10.712 -6.516 14.344 1.00 59.91 71 SER A N 1
ATOM 549 C CA . SER A 1 71 ? -12.000 -5.854 14.599 1.00 59.91 71 SER A CA 1
ATOM 550 C C . SER A 1 71 ? -12.387 -4.766 13.589 1.00 59.91 71 SER A C 1
ATOM 552 O O . SER A 1 71 ? -13.387 -4.099 13.822 1.00 59.91 71 SER A O 1
ATOM 554 N N . VAL A 1 72 ? -11.576 -4.500 12.559 1.00 67.94 72 VAL A N 1
ATOM 555 C CA . VAL A 1 72 ? -11.826 -3.452 11.548 1.00 67.94 72 VAL A CA 1
ATOM 556 C C . VAL A 1 72 ? -11.441 -3.994 10.179 1.00 67.94 72 VAL A C 1
ATOM 558 O O . VAL A 1 72 ? -10.395 -4.630 10.045 1.00 67.94 72 VAL A O 1
ATOM 561 N N . ASN A 1 73 ? -12.290 -3.770 9.181 1.00 81.25 73 ASN A N 1
ATOM 562 C CA . ASN A 1 73 ? -12.171 -4.395 7.864 1.00 81.25 73 ASN A CA 1
ATOM 563 C C . ASN A 1 73 ? -11.584 -3.447 6.812 1.00 81.25 73 ASN A C 1
ATOM 565 O O . ASN A 1 73 ? -11.037 -3.919 5.810 1.00 81.25 73 ASN A O 1
ATOM 569 N N . THR A 1 74 ? -11.649 -2.133 7.045 1.00 87.06 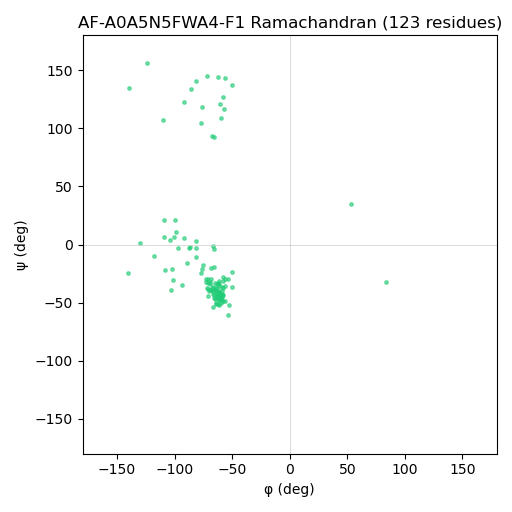74 THR A N 1
ATOM 570 C CA . THR A 1 74 ? -11.243 -1.093 6.085 1.00 87.06 74 THR A CA 1
ATOM 571 C C . THR A 1 74 ? -10.186 -0.142 6.660 1.00 87.06 74 THR A C 1
ATOM 573 O O . THR A 1 74 ? -10.027 -0.021 7.879 1.00 87.06 74 THR A O 1
ATOM 576 N N . LEU A 1 75 ? -9.404 0.512 5.791 1.00 86.12 75 LEU A N 1
ATOM 577 C CA . LEU A 1 75 ? -8.405 1.503 6.213 1.00 86.12 75 LEU A CA 1
ATOM 578 C C . LEU A 1 75 ? -9.061 2.707 6.896 1.00 86.12 75 LEU A C 1
ATOM 580 O O .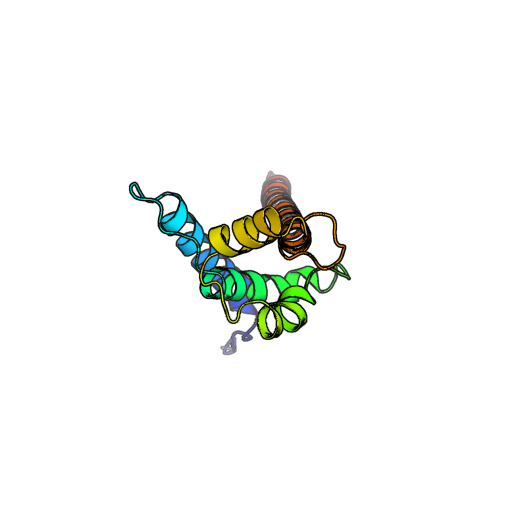 LEU A 1 75 ? -8.495 3.265 7.833 1.00 86.12 75 LEU A O 1
ATOM 584 N N . GLU A 1 76 ? -10.252 3.080 6.448 1.00 88.19 76 GLU A N 1
ATOM 585 C CA . GLU A 1 76 ? -11.059 4.166 6.988 1.00 88.19 76 GLU A CA 1
ATOM 586 C C . GLU A 1 76 ? -11.486 3.856 8.429 1.00 88.19 76 GLU A C 1
ATOM 588 O O . GLU A 1 76 ? -11.168 4.622 9.337 1.00 88.19 76 GLU A O 1
ATOM 593 N N . GLU A 1 77 ? -12.062 2.675 8.680 1.00 86.62 77 GLU A N 1
ATOM 594 C CA . GLU A 1 77 ? -12.420 2.221 10.035 1.00 86.62 77 GLU A CA 1
ATOM 595 C C . GLU A 1 77 ? -11.201 2.152 10.966 1.00 86.62 77 GLU A C 1
ATOM 597 O O . GLU A 1 77 ? -11.287 2.443 12.164 1.00 86.62 77 GLU A O 1
ATOM 602 N N . LEU A 1 78 ? -10.044 1.759 10.427 1.00 83.94 78 LEU A N 1
ATOM 603 C CA . LEU A 1 78 ? -8.796 1.698 11.179 1.00 83.94 78 LEU A CA 1
ATOM 604 C C . LEU A 1 78 ? -8.350 3.091 11.651 1.00 83.94 78 LEU A C 1
ATOM 606 O O . LEU A 1 78 ? -7.910 3.228 12.797 1.00 83.94 78 LEU A O 1
ATOM 610 N N . LEU A 1 79 ? -8.475 4.106 10.790 1.00 86.38 79 LEU A N 1
ATOM 611 C CA . LEU A 1 79 ? -8.158 5.500 11.108 1.00 86.38 79 LEU A CA 1
ATOM 612 C C . LEU A 1 79 ? -9.188 6.108 12.065 1.00 86.38 79 LEU A C 1
ATOM 614 O O . LEU A 1 79 ? -8.797 6.724 13.060 1.00 86.38 79 LEU A O 1
ATOM 618 N N . ASP A 1 80 ? -10.477 5.879 11.818 1.00 88.50 80 ASP A N 1
ATOM 619 C CA . ASP A 1 80 ? -11.570 6.360 12.666 1.00 88.50 80 ASP A CA 1
ATOM 620 C C . ASP A 1 80 ? -11.443 5.828 14.090 1.00 88.50 80 ASP A C 1
ATOM 622 O O . ASP A 1 80 ? -11.606 6.573 15.058 1.00 88.50 80 ASP A O 1
ATOM 626 N N . ARG A 1 81 ? -11.049 4.561 14.250 1.00 85.31 81 ARG A N 1
ATOM 627 C CA . ARG A 1 81 ? -10.785 3.979 15.569 1.00 85.31 81 ARG A CA 1
ATOM 628 C C . ARG A 1 81 ? -9.650 4.696 16.303 1.00 85.31 81 ARG A C 1
ATOM 630 O O . ARG A 1 81 ? -9.753 4.906 17.512 1.00 85.31 81 ARG A O 1
ATOM 637 N N . ASP A 1 82 ? -8.568 5.049 15.609 1.00 85.19 82 ASP A N 1
ATOM 638 C CA . ASP A 1 82 ? -7.449 5.778 16.218 1.00 85.19 82 ASP A CA 1
ATOM 639 C C . ASP A 1 82 ? -7.836 7.224 16.583 1.00 85.19 82 ASP A C 1
ATOM 641 O O . ASP A 1 82 ? -7.356 7.746 17.594 1.00 85.19 82 ASP A O 1
ATOM 645 N N . ILE A 1 83 ? -8.736 7.852 15.814 1.00 88.50 83 ILE A N 1
ATOM 646 C CA . ILE A 1 83 ? -9.328 9.163 16.127 1.00 88.50 83 ILE A CA 1
ATOM 647 C C . ILE A 1 83 ? -10.219 9.063 17.369 1.00 88.50 83 ILE A C 1
ATOM 649 O O . ILE A 1 83 ? -9.989 9.780 18.343 1.00 88.50 83 ILE A O 1
ATOM 653 N N . GLN A 1 84 ? -11.183 8.138 17.375 1.00 89.12 84 GLN A N 1
ATOM 654 C CA . GLN A 1 84 ? -12.133 7.940 18.477 1.00 89.12 84 GLN A CA 1
ATOM 655 C C . GLN A 1 84 ? -11.430 7.630 19.802 1.00 89.12 84 GLN A C 1
ATOM 657 O O . GLN A 1 84 ? -11.853 8.090 20.860 1.00 89.12 84 GLN A O 1
ATOM 662 N N . ARG A 1 85 ? -10.336 6.863 19.756 1.00 87.00 85 ARG A N 1
ATOM 663 C CA . ARG A 1 85 ? -9.545 6.506 20.943 1.00 87.00 85 ARG A CA 1
ATOM 664 C C . ARG A 1 85 ? -8.473 7.538 21.296 1.00 87.00 85 ARG A C 1
ATOM 666 O O . ARG A 1 85 ? -7.769 7.349 22.285 1.00 87.00 85 ARG A O 1
ATOM 673 N N . ASN A 1 86 ? -8.324 8.602 20.504 1.00 87.50 86 ASN A N 1
ATOM 674 C CA . ASN A 1 86 ? -7.273 9.611 20.641 1.00 87.50 86 ASN A CA 1
ATOM 675 C C . ASN A 1 86 ? -5.848 9.002 20.685 1.00 87.50 86 ASN A C 1
ATOM 677 O O . ASN A 1 86 ? -4.951 9.492 21.373 1.00 87.50 86 ASN A O 1
ATOM 681 N N . THR A 1 87 ? -5.625 7.910 19.944 1.00 83.38 87 THR A N 1
ATOM 682 C CA . THR A 1 87 ? -4.366 7.143 19.931 1.00 83.38 87 THR A CA 1
ATOM 683 C C . THR A 1 87 ? -3.438 7.517 18.784 1.00 83.38 87 THR A C 1
ATOM 685 O O . THR A 1 87 ? -2.311 7.033 18.751 1.00 83.38 87 THR A O 1
ATOM 688 N N . ILE A 1 88 ? -3.835 8.417 17.875 1.00 79.81 88 ILE A N 1
ATOM 689 C CA . ILE A 1 88 ? -3.043 8.831 16.695 1.00 79.81 88 ILE A CA 1
ATOM 690 C C . ILE A 1 88 ? -1.603 9.225 17.074 1.00 79.81 88 ILE A C 1
ATOM 692 O O . ILE A 1 88 ? -0.646 8.938 16.347 1.00 79.81 88 ILE A O 1
ATOM 696 N N . LYS A 1 89 ? -1.425 9.859 18.242 1.00 80.88 89 LYS A N 1
ATOM 697 C CA . LYS A 1 89 ? -0.125 10.316 18.753 1.00 80.88 89 LYS A CA 1
ATOM 698 C C . LYS A 1 89 ? 0.716 9.222 19.444 1.00 80.88 89 LYS A C 1
ATOM 700 O O . LYS A 1 89 ? 1.814 9.516 19.917 1.00 80.88 89 LYS A O 1
ATOM 705 N N . LEU A 1 90 ? 0.271 7.970 19.493 1.00 77.19 90 LEU A N 1
ATOM 706 C CA . LEU A 1 90 ? 1.087 6.862 19.993 1.00 77.19 90 LEU A CA 1
ATOM 707 C C . LEU A 1 90 ? 2.037 6.366 18.904 1.00 77.19 90 LEU A C 1
ATOM 709 O O . LEU A 1 90 ? 1.653 6.274 17.745 1.00 77.19 90 LEU A O 1
ATOM 713 N N . GLN A 1 91 ? 3.277 6.015 19.262 1.00 69.88 91 GLN A N 1
ATOM 714 C CA . GLN A 1 91 ? 4.265 5.480 18.305 1.00 69.88 91 GLN A CA 1
ATOM 715 C C . GLN A 1 91 ? 3.793 4.209 17.595 1.00 69.88 91 GLN A C 1
ATOM 717 O O . GLN A 1 91 ? 4.184 3.969 16.458 1.00 69.88 91 GLN A O 1
ATOM 722 N N . SER A 1 92 ? 2.934 3.438 18.253 1.00 70.94 92 SER A N 1
ATOM 723 C CA . SER A 1 92 ? 2.342 2.207 17.744 1.00 70.94 92 SER A CA 1
ATOM 724 C C . SER A 1 92 ? 0.914 2.410 17.219 1.00 70.94 92 SER A C 1
ATOM 726 O O . SER A 1 92 ? 0.134 1.462 17.196 1.00 70.94 92 SER A O 1
ATOM 728 N N . SER A 1 93 ? 0.505 3.634 16.873 1.00 77.50 93 SER A N 1
ATOM 729 C CA . SER A 1 93 ? -0.809 3.847 16.259 1.00 77.50 93 SER A CA 1
ATOM 730 C C . SER A 1 93 ? -0.827 3.317 14.829 1.00 77.50 93 SER A C 1
ATOM 732 O O . SER A 1 93 ? 0.169 3.408 14.102 1.00 77.50 93 SER A O 1
ATOM 734 N N . ALA A 1 94 ? -1.975 2.786 14.417 1.00 77.12 94 ALA A N 1
ATOM 735 C CA . ALA A 1 94 ? -2.159 2.302 13.060 1.00 77.12 94 ALA A CA 1
ATOM 736 C C . ALA A 1 94 ? -2.069 3.462 12.053 1.00 77.12 94 ALA A C 1
ATOM 738 O O . ALA A 1 94 ? -1.500 3.299 10.974 1.00 77.12 94 ALA A O 1
ATOM 739 N N . SER A 1 95 ? -2.514 4.664 12.437 1.00 82.00 95 SER A N 1
ATOM 740 C CA . SER A 1 95 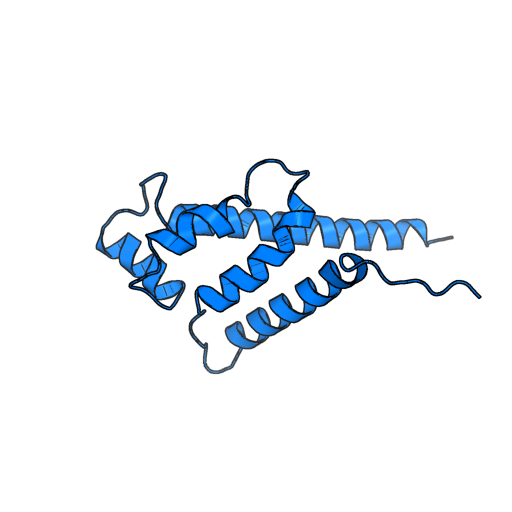? -2.369 5.873 11.620 1.00 82.00 95 SER A CA 1
ATOM 741 C C . SER A 1 95 ? -0.904 6.238 11.344 1.00 82.00 95 SER A C 1
ATOM 743 O O . SER A 1 95 ? -0.541 6.506 10.198 1.00 82.00 95 SER A O 1
ATOM 745 N N . ARG A 1 96 ? -0.023 6.234 12.360 1.00 81.56 96 ARG A N 1
ATOM 746 C CA . ARG A 1 96 ? 1.413 6.537 12.154 1.00 81.56 96 ARG A CA 1
ATOM 747 C C . ARG A 1 96 ? 2.096 5.506 11.289 1.00 81.56 96 ARG A C 1
ATOM 749 O O . ARG A 1 96 ? 2.971 5.847 10.494 1.00 81.56 96 ARG A O 1
ATOM 756 N N . LEU A 1 97 ? 1.702 4.257 11.467 1.00 77.50 97 LEU A N 1
ATOM 757 C CA . LEU A 1 97 ? 2.077 3.180 10.584 1.00 77.50 97 LEU A CA 1
ATOM 758 C C . LEU A 1 97 ? 1.716 3.561 9.139 1.00 77.50 97 LEU A C 1
ATOM 760 O O . LEU A 1 97 ? 2.600 3.650 8.288 1.00 77.50 97 LEU A O 1
ATOM 764 N N . LEU A 1 98 ? 0.437 3.805 8.844 1.00 80.94 98 LEU A N 1
ATOM 765 C CA . LEU A 1 98 ? -0.023 4.041 7.471 1.00 80.94 98 LEU A CA 1
ATOM 766 C C . LEU A 1 98 ? 0.718 5.206 6.801 1.00 80.94 98 LEU A C 1
ATOM 768 O O . LEU A 1 98 ? 1.072 5.107 5.628 1.00 80.94 98 LEU A O 1
ATOM 772 N N . ILE A 1 99 ? 1.063 6.252 7.558 1.00 84.00 99 ILE A N 1
ATOM 773 C CA . ILE A 1 99 ? 1.912 7.355 7.079 1.00 84.00 99 ILE A CA 1
ATOM 774 C C . ILE A 1 99 ? 3.294 6.856 6.617 1.00 84.00 99 ILE A C 1
ATOM 776 O O . ILE A 1 99 ? 3.770 7.251 5.553 1.00 84.00 99 ILE A O 1
ATOM 780 N N . ARG A 1 100 ? 3.943 5.955 7.368 1.00 78.62 100 ARG A N 1
ATOM 781 C CA . ARG A 1 100 ? 5.243 5.375 6.975 1.00 78.62 100 ARG A CA 1
ATOM 782 C C . ARG A 1 100 ? 5.137 4.536 5.699 1.00 78.62 100 ARG A C 1
ATOM 784 O O . ARG A 1 100 ? 6.033 4.606 4.855 1.00 78.62 100 ARG A O 1
ATOM 791 N N . VAL A 1 101 ? 4.056 3.767 5.539 1.00 78.69 101 VAL A N 1
ATOM 792 C CA . VAL A 1 101 ? 3.800 3.011 4.299 1.00 78.69 101 VAL A CA 1
ATOM 793 C C . VAL A 1 101 ? 3.580 3.960 3.132 1.00 78.69 101 VAL A C 1
ATOM 795 O O . VAL A 1 101 ? 4.242 3.800 2.111 1.00 78.69 101 VAL A O 1
ATOM 798 N N . LYS A 1 102 ? 2.747 4.993 3.297 1.00 85.94 102 LYS A N 1
ATOM 799 C CA . LYS A 1 102 ? 2.518 6.017 2.271 1.00 85.94 102 LYS A CA 1
ATOM 800 C C . LYS A 1 102 ? 3.834 6.621 1.777 1.00 85.94 102 LYS A C 1
ATOM 802 O O . LYS A 1 102 ? 4.092 6.594 0.578 1.00 85.94 102 LYS A O 1
ATOM 807 N N . HIS A 1 103 ? 4.695 7.089 2.683 1.00 84.44 103 HIS A N 1
ATOM 808 C CA . HIS A 1 103 ? 5.990 7.665 2.300 1.00 84.44 103 HIS A CA 1
ATOM 809 C C . HIS A 1 103 ? 6.899 6.656 1.585 1.00 84.44 103 HIS A C 1
ATOM 811 O O . HIS A 1 103 ? 7.617 7.015 0.654 1.00 84.44 103 HIS A O 1
ATOM 817 N N . SER A 1 104 ? 6.858 5.381 1.981 1.00 80.00 104 SER A N 1
ATOM 818 C CA . SER A 1 104 ? 7.638 4.329 1.316 1.00 80.00 104 SER A CA 1
ATOM 819 C C . SER A 1 104 ? 7.159 4.088 -0.122 1.00 80.00 104 SER A C 1
ATOM 821 O O . SER A 1 104 ? 7.976 3.932 -1.028 1.00 80.00 104 SER A O 1
ATOM 823 N N . LEU A 1 105 ? 5.843 4.104 -0.347 1.00 85.94 105 LEU A N 1
ATOM 824 C CA . LEU A 1 105 ? 5.245 3.987 -1.680 1.00 85.94 105 LEU A CA 1
ATOM 825 C C . LEU A 1 105 ? 5.535 5.220 -2.548 1.00 85.94 105 LEU A C 1
ATOM 827 O O . LEU A 1 105 ? 5.833 5.084 -3.734 1.00 85.94 105 LEU A O 1
ATOM 831 N N . GLU A 1 106 ? 5.501 6.420 -1.965 1.00 88.88 106 GLU A N 1
ATOM 832 C CA . GLU A 1 106 ? 5.871 7.663 -2.652 1.00 88.88 106 GLU A CA 1
ATOM 833 C C . GLU A 1 106 ? 7.338 7.655 -3.089 1.00 88.88 106 GLU A C 1
ATOM 835 O O . GLU A 1 106 ? 7.636 7.972 -4.243 1.00 88.88 106 GLU A O 1
ATOM 840 N N . LEU A 1 107 ? 8.248 7.220 -2.212 1.00 86.06 107 LEU A N 1
ATOM 841 C CA . LEU A 1 107 ? 9.659 7.058 -2.554 1.00 86.06 107 LEU A CA 1
ATOM 842 C C . LEU A 1 107 ? 9.840 6.059 -3.703 1.00 86.06 107 LEU A C 1
ATOM 844 O O . LEU A 1 107 ? 10.554 6.350 -4.662 1.00 86.06 107 LEU A O 1
ATOM 848 N N . LEU A 1 108 ? 9.160 4.910 -3.651 1.00 86.12 108 LEU A N 1
ATOM 849 C CA . LEU A 1 108 ? 9.224 3.908 -4.716 1.00 86.12 108 LEU A CA 1
ATOM 850 C C . LEU A 1 108 ? 8.734 4.471 -6.060 1.00 86.12 108 LEU A C 1
ATOM 852 O O . LEU A 1 108 ? 9.381 4.275 -7.089 1.00 86.12 108 LEU A O 1
ATOM 856 N N . LYS A 1 109 ? 7.634 5.234 -6.052 1.00 90.44 109 LYS A N 1
ATOM 857 C CA . LYS A 1 109 ? 7.116 5.933 -7.237 1.00 90.44 109 LYS A CA 1
ATOM 858 C C . LYS A 1 109 ? 8.150 6.897 -7.821 1.00 90.44 109 LYS A C 1
ATOM 860 O O . LYS A 1 109 ? 8.308 6.945 -9.040 1.00 90.44 109 LYS A O 1
ATOM 865 N N . ILE A 1 110 ? 8.851 7.661 -6.981 1.00 91.75 110 ILE A N 1
ATOM 866 C CA . ILE A 1 110 ? 9.914 8.578 -7.419 1.00 91.75 110 ILE A CA 1
ATOM 867 C C . ILE A 1 110 ? 11.082 7.797 -8.034 1.00 91.75 110 ILE A C 1
ATOM 869 O O . ILE A 1 110 ? 11.533 8.152 -9.122 1.00 91.75 110 ILE A O 1
ATOM 873 N N . ILE A 1 111 ? 11.525 6.711 -7.392 1.00 88.12 111 ILE A N 1
ATOM 874 C CA . ILE A 1 111 ? 12.605 5.850 -7.899 1.00 88.12 111 ILE A CA 1
ATOM 875 C C . ILE A 1 111 ? 12.249 5.298 -9.283 1.00 88.12 111 ILE A C 1
ATOM 877 O O . ILE A 1 111 ? 13.049 5.418 -10.208 1.00 88.12 111 ILE A O 1
ATOM 881 N N . PHE A 1 112 ? 11.045 4.747 -9.465 1.00 89.56 112 PHE A N 1
ATOM 882 C CA . PHE A 1 112 ? 10.620 4.228 -10.768 1.00 89.56 112 PHE A CA 1
ATOM 883 C C . PHE A 1 112 ? 10.550 5.314 -11.839 1.00 89.56 112 PHE A C 1
ATOM 885 O O . PHE A 1 112 ? 11.057 5.107 -12.940 1.00 89.56 112 PHE A O 1
ATOM 892 N N . LYS A 1 113 ? 10.008 6.493 -11.513 1.00 91.38 113 LYS A N 1
ATOM 893 C CA . LYS A 1 113 ? 10.010 7.637 -12.435 1.00 91.38 113 LYS A CA 1
ATOM 894 C C . LYS A 1 113 ? 11.425 8.039 -12.843 1.00 91.38 113 LYS A C 1
ATOM 896 O O . LYS A 1 113 ? 11.664 8.276 -14.023 1.00 91.38 113 LYS A O 1
ATOM 901 N N . HIS A 1 114 ? 12.357 8.091 -11.893 1.00 90.50 114 HIS A N 1
ATOM 902 C CA . HIS A 1 114 ? 13.748 8.430 -12.173 1.00 90.50 114 HIS A CA 1
ATOM 903 C C . HIS A 1 114 ? 14.428 7.368 -13.046 1.00 90.50 114 HIS A C 1
ATOM 905 O O . HIS A 1 114 ? 15.047 7.716 -14.043 1.00 90.50 114 HIS A O 1
ATOM 911 N N . ILE A 1 115 ? 14.260 6.075 -12.740 1.00 88.38 115 ILE A N 1
ATOM 912 C CA . ILE A 1 115 ? 14.800 4.977 -13.561 1.00 88.38 115 ILE A CA 1
ATOM 913 C C . ILE A 1 115 ? 14.264 5.055 -14.995 1.00 88.38 115 ILE A C 1
ATOM 915 O O . ILE A 1 115 ? 15.031 4.889 -15.943 1.00 88.38 115 ILE A O 1
ATOM 919 N N . MET A 1 116 ? 12.963 5.312 -15.161 1.00 87.62 116 MET A N 1
ATOM 920 C CA . MET A 1 116 ? 12.358 5.487 -16.480 1.00 87.62 116 MET A CA 1
ATOM 921 C C . MET A 1 116 ? 12.968 6.685 -17.210 1.00 87.62 116 MET A C 1
ATOM 923 O O . MET A 1 116 ? 13.456 6.520 -18.323 1.00 87.62 116 MET A O 1
ATOM 927 N N . ALA A 1 117 ? 13.003 7.862 -16.579 1.00 89.81 117 ALA A N 1
ATOM 928 C CA . ALA A 1 117 ? 13.554 9.078 -17.172 1.00 89.81 117 ALA A CA 1
ATOM 929 C C . ALA A 1 117 ? 15.032 8.914 -17.567 1.00 89.81 117 ALA A C 1
ATOM 931 O O . ALA A 1 117 ? 15.396 9.186 -18.707 1.00 89.81 117 ALA A O 1
ATOM 932 N N . SER A 1 118 ? 15.875 8.386 -16.676 1.00 85.69 118 SER A N 1
ATOM 933 C CA . SER A 1 118 ? 17.305 8.165 -16.929 1.00 85.69 118 SER A CA 1
ATOM 934 C C . SER A 1 118 ? 17.562 7.185 -18.079 1.00 85.69 118 SER A C 1
ATOM 936 O O . SER A 1 118 ? 18.505 7.374 -18.843 1.00 85.69 118 SER A O 1
ATOM 938 N N . ARG A 1 119 ? 16.701 6.174 -18.273 1.00 73.00 119 ARG A N 1
ATOM 939 C CA . ARG A 1 119 ? 16.769 5.294 -19.454 1.00 73.00 119 ARG A CA 1
ATOM 940 C C . ARG A 1 119 ? 16.441 6.030 -20.754 1.00 73.00 119 ARG A C 1
ATOM 942 O O . ARG A 1 119 ? 17.078 5.753 -21.766 1.00 73.00 119 ARG A O 1
ATOM 949 N N . PHE A 1 120 ? 15.503 6.978 -20.731 1.00 60.28 120 PHE A N 1
ATOM 950 C CA . PHE A 1 120 ? 15.201 7.806 -21.903 1.00 60.28 120 PHE A CA 1
ATOM 951 C C . PHE A 1 120 ? 16.357 8.747 -22.268 1.00 60.28 120 PHE A C 1
ATOM 953 O O . PHE A 1 120 ? 16.636 8.909 -23.451 1.00 60.28 120 PHE A O 1
ATOM 960 N N . TYR A 1 121 ? 17.074 9.307 -21.287 1.00 56.78 121 TYR A N 1
ATOM 961 C CA . TYR A 1 121 ? 18.231 10.178 -21.551 1.00 56.78 121 TYR A CA 1
ATOM 962 C C . TYR A 1 121 ? 19.463 9.431 -22.086 1.00 56.78 121 TYR A C 1
ATOM 964 O O . TYR A 1 121 ? 20.214 9.999 -22.867 1.00 56.78 121 TYR A O 1
ATOM 972 N N . LEU A 1 122 ? 19.653 8.156 -21.727 1.00 57.91 122 LEU A N 1
ATOM 973 C CA . LEU A 1 122 ? 20.745 7.310 -22.241 1.00 57.91 122 LEU A CA 1
ATOM 974 C C . LEU A 1 122 ? 20.465 6.702 -23.630 1.00 57.91 122 LEU A C 1
ATOM 976 O O . LEU A 1 122 ? 21.313 5.997 -24.166 1.00 57.91 122 LEU A O 1
ATOM 980 N N . SER A 1 123 ? 19.273 6.936 -24.184 1.00 57.03 123 SER A N 1
ATOM 981 C CA . SER A 1 123 ? 18.838 6.416 -25.490 1.00 57.03 123 SER A CA 1
ATOM 982 C C . SER A 1 123 ? 18.743 7.510 -26.566 1.00 57.03 123 SER A C 1
ATOM 984 O O . SER A 1 123 ? 18.238 7.249 -27.655 1.00 57.03 123 SER A O 1
ATOM 986 N N . GLN A 1 124 ? 19.174 8.736 -26.253 1.00 45.66 124 GLN A N 1
ATOM 987 C CA . GLN A 1 124 ? 19.326 9.825 -27.223 1.00 45.66 124 GLN A CA 1
ATOM 988 C C . GLN A 1 124 ? 20.716 9.694 -27.883 1.00 45.66 124 GLN A C 1
ATOM 990 O O . GLN A 1 124 ? 21.671 9.428 -27.149 1.00 45.66 124 GLN A O 1
ATOM 995 N N . PRO A 1 125 ? 20.832 9.804 -29.222 1.00 52.69 125 PRO A N 1
ATOM 996 C CA . PRO A 1 125 ? 22.103 9.676 -29.942 1.00 52.69 125 PRO A CA 1
ATOM 997 C C . PRO A 1 125 ? 23.108 10.786 -29.614 1.00 52.69 125 PRO A C 1
ATOM 999 O O . PRO A 1 125 ? 22.670 11.913 -29.286 1.00 52.69 125 PRO A O 1
#

Secondary structure (DSSP, 8-state):
-------TTTTHHHHHHHHHHHHHHHHTSSSPPP-BHHHHHHHHHTTHHHHGGG-STTTHHHHTHHHH-TT--BHHHHHHHHHHTT-TTSTT-HHHHHHHHHHHHHHHHHHHHHHHHHHHHTT--

Radius of gyration: 17.64 Å; Cα contacts (8 Å, |Δi|>4): 67; chains: 1; bounding box: 41×33×51 Å

Solvent-accessible surface area (backbone atoms only — not comparable to full-atom values): 7456 Å² total; per-residue (Å²): 134,82,81,78,75,73,54,86,69,76,48,42,65,57,51,41,49,55,44,50,49,51,54,46,53,40,60,70,33,99,66,68,52,80,52,40,45,65,62,55,48,58,45,53,53,58,48,39,78,77,46,58,87,69,74,71,80,65,64,52,76,71,63,51,57,79,76,70,43,88,83,49,65,29,52,63,53,47,41,50,49,30,58,78,67,68,35,51,87,39,92,85,19,68,52,49,46,52,52,54,52,49,53,52,53,52,51,51,54,49,52,53,52,49,56,54,50,55,54,56,65,74,67,58,134

InterPro domains:
  IPR014830 Glycolipid transfer protein domain [PF08718] (36-117)
  IPR036497 Glycolipid transfer protein superfamily [G3DSA:1.10.3520.10] (5-122)
  IPR036497 Glycolipid transfer protein superfamily [SSF110004] (36-117)

Sequence (125 aa):
MARVVGRKDERILTRLADEFEQLAAQLNSPVPIPMEIGKFTQACRLVSPLIRHLGVAMKFADIEYSAKGKSVNTLEELLDRDIQRNTIKLQSSASRLLIRVKHSLELLKIIFKHIMASRFYLSQP

Mean predicted aligned error: 10.1 Å

pLDDT: mean 74.07, std 16.85, range [34.66, 93.94]

Organism: NCBI:txid2448454